Protein AF-A0A5N5LAK8-F1 (afdb_monomer_lite)

Secondary structure (DSSP, 8-state):
---SPTT-SS-EEEEEE--SS-SSGGGGGGGGTTTTTEEEEEEPPTTSTTSPPPPHHHHHTT---TTTHHHHHHHHHHHHHHHHHHHHHHHTT-

Radius of gyration: 16.67 Å; chains: 1; bounding box: 37×22×45 Å

Sequence (94 aa):
DSGAVPGITTYTTLVIIHGFGWHTGFRRLLPFATKYQVRVVFVNRPDFPGSAQYTPEERAQYSGTPEQAPALLDEFMRGRAYDLLDFLTAFIKE

Foldseek 3Di:
DLDAQPPDPDAAEAEDEDDDPDQPVCPVCSVCCNVRRYHYHRDDDAPDPPHHHDDPVNVVQLDDDPVCNVVSVVVVVVVSVVVVVVVVVVVVVD

pLDDT: mean 91.64, std 5.1, range [60.66, 97.5]

Structure (mmCIF, N/CA/C/O backbone):
data_AF-A0A5N5LAK8-F1
#
_entry.id   AF-A0A5N5LAK8-F1
#
loop_
_atom_site.group_PDB
_atom_site.id
_atom_site.type_symbol
_atom_site.label_atom_id
_atom_site.label_alt_id
_atom_site.label_comp_id
_atom_site.label_asym_id
_atom_site.label_entity_id
_atom_site.label_seq_id
_atom_site.pdbx_PDB_ins_code
_atom_site.Cartn_x
_atom_site.Cartn_y
_atom_site.Cartn_z
_atom_site.occupancy
_atom_site.B_iso_or_equiv
_atom_site.auth_seq_id
_atom_site.auth_comp_id
_atom_site.auth_asym_id
_atom_site.auth_atom_id
_atom_site.pdbx_PDB_model_num
ATOM 1 N N . ASP A 1 1 ? -6.516 -4.713 7.482 1.00 91.12 1 ASP A N 1
ATOM 2 C CA . ASP A 1 1 ? -7.016 -3.696 8.416 1.00 91.12 1 ASP A CA 1
ATOM 3 C C . ASP A 1 1 ? -7.472 -4.394 9.692 1.00 91.12 1 ASP A C 1
ATOM 5 O O . ASP A 1 1 ? -8.060 -5.464 9.580 1.00 91.12 1 ASP A O 1
ATOM 9 N N . SER A 1 2 ? -7.145 -3.862 10.870 1.00 93.75 2 SER A N 1
ATOM 10 C CA . SER A 1 2 ? -7.676 -4.338 12.156 1.00 93.75 2 SER A CA 1
ATOM 11 C C . SER A 1 2 ? -9.103 -3.855 12.430 1.00 93.75 2 SER A C 1
ATOM 13 O O . SER A 1 2 ? -9.737 -4.361 13.349 1.00 93.75 2 SER A O 1
ATOM 15 N N . GLY A 1 3 ? -9.583 -2.868 11.669 1.00 92.56 3 GLY A N 1
ATOM 16 C CA . GLY A 1 3 ? -10.833 -2.161 11.919 1.00 92.56 3 GLY A CA 1
ATOM 17 C C . GLY A 1 3 ? -10.696 -1.082 12.994 1.00 92.56 3 GLY A C 1
ATOM 18 O O . GLY A 1 3 ? -9.634 -0.908 13.604 1.00 92.56 3 GLY A O 1
ATOM 19 N N . ALA A 1 4 ? -11.791 -0.350 13.205 1.00 92.88 4 ALA A N 1
ATOM 20 C CA . ALA A 1 4 ? -11.910 0.643 14.267 1.00 92.88 4 ALA A CA 1
ATOM 21 C C . ALA A 1 4 ? -11.675 0.015 15.647 1.00 92.88 4 ALA A C 1
ATOM 23 O O . ALA A 1 4 ? -12.066 -1.128 15.894 1.00 92.88 4 ALA A O 1
ATOM 24 N N . VAL A 1 5 ? -11.059 0.766 16.562 1.00 94.44 5 VAL A N 1
ATOM 25 C CA . VAL A 1 5 ? -10.803 0.264 17.915 1.00 94.44 5 VAL A CA 1
ATOM 26 C C . VAL A 1 5 ? -12.113 0.274 18.721 1.00 94.44 5 VAL A C 1
ATOM 28 O O . VAL A 1 5 ? -12.698 1.344 18.899 1.00 94.44 5 VAL A O 1
ATOM 31 N N . PRO A 1 6 ? -12.602 -0.879 19.223 1.00 92.44 6 PRO A N 1
ATOM 32 C CA . PRO A 1 6 ? -13.900 -0.945 19.892 1.00 92.44 6 PRO A CA 1
ATOM 33 C C . PRO A 1 6 ? -13.980 -0.030 21.117 1.00 92.44 6 PRO A C 1
ATOM 35 O O . PRO A 1 6 ? -13.096 -0.049 21.971 1.00 92.44 6 PRO A O 1
ATOM 38 N N . GLY A 1 7 ? -15.056 0.753 21.211 1.00 93.50 7 GLY A N 1
ATOM 39 C CA . GLY A 1 7 ? -15.307 1.650 22.345 1.00 93.50 7 GLY A CA 1
ATOM 40 C C . GLY A 1 7 ? -14.425 2.902 22.396 1.00 93.50 7 GLY A C 1
ATOM 41 O O . GLY A 1 7 ? -14.540 3.668 23.348 1.00 93.50 7 GLY A O 1
ATOM 42 N N . ILE A 1 8 ? -13.569 3.134 21.393 1.00 93.38 8 ILE A N 1
ATOM 43 C CA . ILE A 1 8 ? -12.694 4.307 21.315 1.00 93.38 8 ILE A CA 1
ATOM 44 C C . ILE A 1 8 ? -13.067 5.125 20.081 1.00 93.38 8 ILE A C 1
ATOM 46 O O . ILE A 1 8 ? -13.038 4.627 18.960 1.00 93.38 8 ILE A O 1
ATOM 50 N N . THR A 1 9 ? -13.403 6.396 20.288 1.00 90.94 9 THR A N 1
ATOM 51 C CA . THR A 1 9 ? -13.806 7.319 19.214 1.00 90.94 9 THR A CA 1
ATOM 52 C C . THR A 1 9 ? -12.629 8.062 18.589 1.00 90.94 9 THR A C 1
ATOM 54 O O . THR A 1 9 ? -12.695 8.422 17.418 1.00 90.94 9 THR A O 1
ATOM 57 N N . THR A 1 10 ? -11.540 8.246 19.340 1.00 93.88 10 THR A N 1
ATOM 58 C CA . THR A 1 10 ? -10.317 8.909 18.874 1.00 93.88 10 THR A CA 1
ATOM 59 C C . THR A 1 10 ? -9.131 7.974 19.060 1.00 93.88 10 THR A C 1
ATOM 61 O O . THR A 1 10 ? -8.748 7.670 20.187 1.00 93.88 10 THR A O 1
ATOM 64 N N . TYR A 1 11 ? -8.546 7.514 17.958 1.00 93.69 11 TYR A N 1
ATOM 65 C CA . TYR A 1 11 ? -7.387 6.624 17.956 1.00 93.69 11 TYR A CA 1
ATOM 66 C C . TYR A 1 11 ? -6.472 6.923 16.768 1.00 93.69 11 TYR A C 1
ATOM 68 O O . TYR A 1 11 ? -6.896 7.469 15.749 1.00 93.69 11 TYR A O 1
ATOM 76 N N . THR A 1 12 ? -5.208 6.526 16.884 1.00 94.88 12 THR A N 1
ATOM 77 C CA . THR A 1 12 ? -4.247 6.650 15.785 1.00 94.88 12 THR A CA 1
ATOM 78 C C . THR A 1 12 ? -4.470 5.532 14.772 1.00 94.88 12 THR A C 1
ATOM 80 O O . THR A 1 12 ? -4.546 4.358 15.137 1.00 94.88 12 THR A O 1
ATOM 83 N N . THR A 1 13 ? -4.521 5.874 13.484 1.00 95.19 13 THR A N 1
ATOM 84 C CA . THR A 1 13 ? -4.451 4.880 12.405 1.00 95.19 13 THR A CA 1
ATOM 85 C C . THR A 1 13 ? -3.006 4.748 11.937 1.00 95.19 13 THR A C 1
ATOM 87 O O . THR A 1 13 ? -2.428 5.687 11.397 1.00 95.19 13 THR A O 1
ATOM 90 N N . LEU A 1 14 ? -2.415 3.576 12.156 1.00 94.88 14 LEU A N 1
ATOM 91 C CA . LEU A 1 14 ? -1.084 3.219 11.686 1.00 94.88 14 LEU A CA 1
ATOM 92 C C . LEU A 1 14 ? -1.198 2.509 10.334 1.00 94.88 14 LEU A C 1
ATOM 94 O O . LEU A 1 14 ? -1.577 1.337 10.266 1.00 94.88 14 LEU A O 1
ATOM 98 N N . VAL A 1 15 ? -0.847 3.220 9.264 1.00 94.12 15 VAL A N 1
ATOM 99 C CA . VAL A 1 15 ? -0.772 2.666 7.907 1.00 94.12 15 VAL A CA 1
ATOM 100 C C . VAL A 1 15 ? 0.645 2.163 7.646 1.00 94.12 15 VAL A C 1
ATOM 102 O O . VAL A 1 15 ? 1.610 2.913 7.773 1.00 94.12 15 VAL A O 1
ATOM 105 N N . ILE A 1 16 ? 0.779 0.886 7.294 1.00 93.38 16 ILE A N 1
ATOM 106 C CA . ILE A 1 16 ? 2.067 0.230 7.057 1.00 93.38 16 ILE A CA 1
ATOM 107 C C . ILE A 1 16 ? 2.160 -0.180 5.594 1.00 93.38 16 ILE A C 1
ATOM 109 O O . ILE A 1 16 ? 1.331 -0.945 5.092 1.00 93.38 16 ILE A O 1
ATOM 113 N N . ILE A 1 17 ? 3.224 0.290 4.9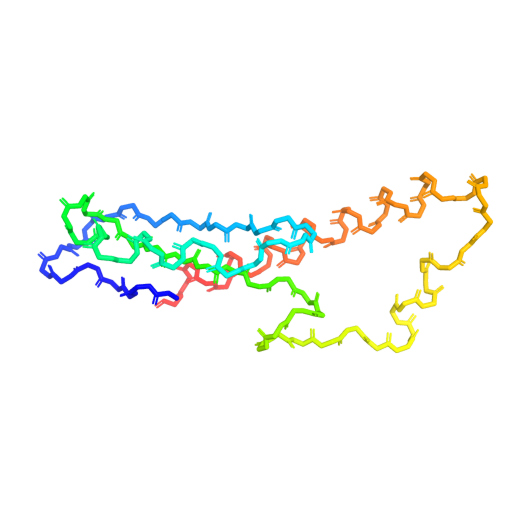48 1.00 91.50 17 ILE A N 1
ATOM 114 C CA . ILE A 1 17 ? 3.582 -0.043 3.572 1.00 91.50 17 ILE A CA 1
ATOM 115 C C . ILE A 1 17 ? 4.788 -0.965 3.614 1.00 91.50 17 ILE A C 1
ATOM 117 O O . ILE A 1 17 ? 5.788 -0.685 4.275 1.00 91.50 17 ILE A O 1
ATOM 121 N N . HIS A 1 18 ? 4.689 -2.085 2.913 1.00 91.12 18 HIS A N 1
ATOM 122 C CA . HIS A 1 18 ? 5.753 -3.070 2.881 1.00 91.12 18 HIS A CA 1
ATOM 123 C C . HIS A 1 18 ? 6.807 -2.789 1.797 1.00 91.12 18 HIS A C 1
ATOM 125 O O . HIS A 1 18 ? 6.542 -2.154 0.774 1.00 91.12 18 HIS A O 1
ATOM 131 N N . GLY A 1 19 ? 8.005 -3.350 1.993 1.00 86.69 19 GLY A N 1
ATOM 132 C CA . GLY A 1 19 ? 9.085 -3.347 1.001 1.00 86.69 19 GLY A CA 1
ATOM 133 C C . GLY A 1 19 ? 8.866 -4.342 -0.149 1.00 86.69 19 GLY A C 1
ATOM 134 O O . GLY A 1 19 ? 7.752 -4.792 -0.409 1.00 86.69 19 GLY A O 1
ATOM 135 N N . PHE A 1 20 ? 9.933 -4.699 -0.863 1.00 81.56 20 PHE A N 1
ATOM 136 C CA . PHE A 1 20 ? 9.864 -5.590 -2.033 1.00 81.56 20 PHE A CA 1
ATOM 137 C C . PHE A 1 20 ? 9.640 -7.073 -1.669 1.00 81.56 20 PHE A C 1
ATOM 139 O O . PHE A 1 20 ? 8.814 -7.731 -2.288 1.00 81.56 20 PHE A O 1
ATOM 146 N N . GLY A 1 21 ? 10.316 -7.593 -0.637 1.00 80.31 21 GLY A N 1
ATOM 147 C CA . GLY A 1 21 ? 10.287 -9.031 -0.312 1.00 80.31 21 GLY A CA 1
ATOM 148 C C . GLY A 1 21 ? 9.291 -9.473 0.770 1.00 80.31 21 GLY A C 1
ATOM 149 O O . GLY A 1 21 ? 8.929 -10.645 0.827 1.00 80.31 21 GLY A O 1
ATOM 150 N N . TRP A 1 22 ? 8.824 -8.568 1.637 1.00 80.44 22 TRP A N 1
ATOM 151 C CA . TRP A 1 22 ? 8.080 -8.938 2.853 1.00 80.44 22 TRP A CA 1
ATOM 152 C C . TRP A 1 22 ? 6.774 -8.165 3.006 1.00 80.44 22 TRP A C 1
ATOM 154 O O . TRP A 1 22 ? 6.766 -7.105 3.618 1.00 80.44 22 TRP A O 1
ATOM 164 N N . HIS A 1 23 ? 5.661 -8.718 2.520 1.00 81.25 23 HIS A N 1
ATOM 165 C CA . HIS A 1 23 ? 4.340 -8.069 2.566 1.00 81.25 23 HIS A CA 1
ATOM 166 C C . HIS A 1 23 ? 3.403 -8.608 3.664 1.00 81.25 23 HIS A C 1
ATOM 168 O O . HIS A 1 23 ? 2.435 -7.957 4.043 1.00 81.25 23 HIS A O 1
ATOM 174 N N . THR A 1 24 ? 3.681 -9.788 4.232 1.00 76.75 24 THR A N 1
ATOM 175 C CA . THR A 1 24 ? 2.791 -10.437 5.217 1.00 76.75 24 THR A CA 1
ATOM 176 C C . THR A 1 24 ? 3.265 -10.362 6.668 1.00 76.75 24 THR A C 1
ATOM 178 O O . THR A 1 24 ? 2.480 -10.667 7.570 1.00 76.75 24 THR A O 1
ATOM 181 N N . GLY A 1 25 ? 4.513 -9.944 6.909 1.00 81.62 25 GLY A N 1
ATOM 182 C CA . GLY A 1 25 ? 5.183 -10.062 8.212 1.00 81.62 25 GLY A CA 1
ATOM 183 C C . GLY A 1 25 ? 4.539 -9.259 9.346 1.00 81.62 25 GLY A C 1
ATOM 184 O O . GLY A 1 25 ? 4.625 -9.646 10.509 1.00 81.62 25 GLY A O 1
ATOM 185 N N . PHE A 1 26 ? 3.819 -8.187 9.017 1.00 88.06 26 PHE A N 1
ATOM 186 C CA . PHE A 1 26 ? 3.248 -7.277 10.010 1.00 88.06 26 PHE A CA 1
ATOM 187 C C . PHE A 1 26 ? 1.942 -7.768 10.643 1.00 88.06 26 PHE A C 1
ATOM 189 O O . PHE A 1 26 ? 1.493 -7.184 11.625 1.00 88.06 26 PHE A O 1
ATOM 196 N N . ARG A 1 27 ? 1.351 -8.877 10.168 1.00 89.19 27 ARG A N 1
ATOM 197 C CA . ARG A 1 27 ? 0.099 -9.429 10.730 1.00 89.19 27 ARG A CA 1
ATOM 198 C C . ARG A 1 27 ? 0.173 -9.711 12.234 1.00 89.19 27 ARG A C 1
ATOM 200 O O . ARG A 1 27 ? -0.843 -9.638 12.917 1.00 89.19 27 ARG A O 1
ATOM 207 N N . ARG A 1 28 ? 1.373 -9.971 12.764 1.00 90.88 28 ARG A N 1
ATOM 208 C CA . ARG A 1 28 ? 1.614 -10.160 14.205 1.00 90.88 28 ARG A CA 1
ATOM 209 C C . ARG A 1 28 ? 1.349 -8.906 15.047 1.00 90.88 28 ARG A C 1
ATOM 211 O O . ARG A 1 28 ? 1.284 -9.027 16.262 1.00 90.88 28 ARG A O 1
ATOM 218 N N . LEU A 1 29 ? 1.169 -7.736 14.431 1.00 91.69 29 LEU A N 1
ATOM 219 C CA . LEU A 1 29 ? 0.782 -6.503 15.118 1.00 91.69 29 LEU A CA 1
ATOM 220 C C . LEU A 1 29 ? -0.714 -6.447 15.462 1.00 91.69 29 LEU A C 1
ATOM 222 O O . LEU A 1 29 ? -1.088 -5.733 16.388 1.00 91.69 29 LEU A O 1
ATOM 226 N N . LEU A 1 30 ? -1.568 -7.211 14.766 1.00 92.56 30 LEU A N 1
ATOM 227 C CA . LEU A 1 30 ? -3.026 -7.153 14.944 1.00 92.56 30 LEU A CA 1
ATOM 228 C C . LEU A 1 30 ? -3.489 -7.376 16.395 1.00 92.56 30 LEU A C 1
ATOM 230 O O . LEU A 1 30 ? -4.300 -6.581 16.863 1.00 92.56 30 LEU A O 1
ATOM 234 N N . PRO A 1 31 ? -2.966 -8.363 17.154 1.00 93.19 31 PRO A N 1
ATOM 235 C CA . PRO A 1 31 ? -3.396 -8.577 18.538 1.00 93.19 31 PRO A CA 1
ATOM 236 C C . PRO A 1 31 ? -3.063 -7.414 19.485 1.00 93.19 31 PRO A C 1
ATOM 238 O O . PRO A 1 31 ? -3.626 -7.320 20.571 1.00 93.19 31 PRO A O 1
ATOM 241 N N . PHE A 1 32 ? -2.143 -6.528 19.095 1.00 93.38 32 PHE A N 1
ATOM 242 C CA . PHE A 1 32 ? -1.727 -5.382 19.900 1.00 93.38 32 PHE A CA 1
ATOM 243 C C . PHE A 1 32 ? -2.541 -4.114 19.603 1.00 93.38 32 PHE A C 1
ATOM 245 O O . PHE A 1 32 ? -2.492 -3.176 20.396 1.00 93.38 32 PHE A O 1
ATOM 252 N N . ALA A 1 33 ? -3.307 -4.091 18.507 1.00 94.06 33 ALA A N 1
ATOM 253 C CA . ALA A 1 33 ? -4.045 -2.923 18.029 1.00 94.06 33 ALA A CA 1
ATOM 254 C C . ALA A 1 33 ? -4.937 -2.307 19.123 1.00 94.06 33 ALA A C 1
ATOM 256 O O . ALA A 1 33 ? -4.763 -1.150 19.503 1.00 94.06 33 ALA A O 1
ATOM 257 N N . THR A 1 34 ? -5.812 -3.116 19.728 1.00 92.44 34 THR A N 1
ATOM 258 C CA . THR A 1 34 ? -6.706 -2.665 20.806 1.00 92.44 34 THR A CA 1
ATOM 259 C C . THR A 1 34 ? -5.943 -2.249 22.060 1.00 92.44 34 THR A C 1
ATOM 261 O O . THR A 1 34 ? -6.257 -1.218 22.648 1.00 92.44 34 THR A O 1
ATOM 264 N N . LYS A 1 35 ? -4.909 -3.011 22.451 1.00 94.06 35 LYS A N 1
ATOM 265 C CA . LYS A 1 35 ? -4.101 -2.730 23.651 1.00 94.06 35 LYS A CA 1
ATOM 266 C C . LYS A 1 35 ? -3.463 -1.341 23.597 1.00 94.06 35 LYS A C 1
ATOM 268 O O . LYS A 1 35 ? -3.400 -0.668 24.619 1.00 94.06 35 LYS A O 1
ATOM 273 N N . TYR A 1 36 ? -2.979 -0.938 22.424 1.00 95.25 36 TYR A N 1
ATOM 274 C CA . TYR A 1 36 ? -2.316 0.351 22.225 1.00 95.25 36 TYR A CA 1
ATOM 275 C C . TYR A 1 36 ? -3.226 1.414 21.611 1.00 95.25 36 TYR A C 1
ATOM 277 O O . TYR A 1 36 ? -2.737 2.481 21.261 1.00 95.25 36 TYR A O 1
ATOM 285 N N . GLN A 1 37 ? -4.531 1.146 21.504 1.00 95.69 37 GLN A N 1
ATOM 286 C CA . GLN A 1 37 ? -5.512 2.093 20.971 1.00 95.69 37 GLN A CA 1
ATOM 287 C C . GLN A 1 37 ? -5.140 2.583 19.560 1.00 95.69 37 GLN A C 1
ATOM 289 O O . GLN A 1 37 ? -5.195 3.775 19.262 1.00 95.69 37 GLN A O 1
ATOM 294 N N . VAL A 1 38 ? -4.740 1.653 18.688 1.00 96.00 38 VAL A N 1
ATOM 295 C CA . VAL A 1 38 ? -4.391 1.935 17.290 1.00 96.00 38 VAL A CA 1
ATOM 296 C C . VAL A 1 38 ? -5.200 1.069 16.328 1.00 96.00 38 VAL A C 1
ATOM 298 O O . VAL A 1 38 ? -5.394 -0.119 16.574 1.00 96.00 38 VAL A O 1
ATOM 301 N N . ARG A 1 39 ? -5.624 1.638 15.194 1.00 95.00 39 ARG A N 1
ATOM 302 C CA . ARG A 1 39 ? -6.078 0.874 14.019 1.00 95.00 39 ARG A CA 1
ATOM 303 C C . ARG A 1 39 ? -4.865 0.577 13.151 1.00 95.00 39 ARG A C 1
ATOM 305 O O . ARG A 1 39 ? -4.137 1.495 12.791 1.00 95.00 39 ARG A O 1
ATOM 312 N N . VAL A 1 40 ? -4.630 -0.684 12.809 1.00 95.44 40 VAL A N 1
ATOM 313 C CA . VAL A 1 40 ? -3.492 -1.093 11.976 1.00 95.44 40 VAL A CA 1
ATOM 314 C C . VAL A 1 40 ? -3.980 -1.447 10.577 1.00 95.44 40 VAL A C 1
ATOM 316 O O . VAL A 1 40 ? -4.760 -2.383 10.387 1.00 95.44 40 VAL A O 1
ATOM 319 N N . VAL A 1 41 ? -3.476 -0.730 9.578 1.00 93.81 41 VAL A N 1
ATOM 320 C CA . VAL A 1 41 ? -3.827 -0.921 8.169 1.00 93.81 41 VAL A CA 1
ATOM 321 C C . VAL A 1 41 ? -2.587 -1.388 7.419 1.00 93.81 41 VAL A C 1
ATOM 323 O O . VAL A 1 41 ? -1.592 -0.674 7.338 1.00 93.81 41 VAL A O 1
ATOM 326 N N . PHE A 1 42 ? -2.637 -2.602 6.874 1.00 92.69 42 PHE A N 1
ATOM 327 C CA . PHE A 1 42 ? -1.596 -3.116 5.983 1.00 92.69 42 PHE A CA 1
ATOM 328 C C . PHE A 1 42 ? -2.026 -2.858 4.545 1.00 92.69 42 PHE A C 1
ATOM 330 O O . PHE A 1 42 ? -3.082 -3.349 4.140 1.00 92.69 42 PHE A O 1
ATOM 337 N N . VAL A 1 43 ? -1.221 -2.107 3.799 1.00 91.81 43 VAL A N 1
ATOM 338 C CA . VAL A 1 43 ? -1.500 -1.773 2.399 1.00 91.81 43 VAL A CA 1
ATOM 339 C C . VAL A 1 43 ? -0.613 -2.629 1.509 1.00 91.81 43 VAL A C 1
ATOM 341 O O . VAL A 1 43 ? 0.613 -2.576 1.624 1.00 91.81 43 VAL A O 1
ATOM 344 N N . ASN A 1 44 ? -1.235 -3.413 0.628 1.00 91.44 44 ASN A N 1
ATOM 345 C CA . ASN A 1 44 ? -0.518 -4.103 -0.436 1.00 91.44 44 ASN A CA 1
ATOM 346 C C . ASN A 1 44 ? -0.381 -3.172 -1.637 1.00 91.44 44 ASN A C 1
ATOM 348 O O . ASN A 1 44 ? -1.372 -2.622 -2.116 1.00 91.44 44 ASN A O 1
ATOM 352 N N . ARG A 1 45 ? 0.851 -3.013 -2.121 1.00 90.81 45 ARG A N 1
ATOM 353 C CA . ARG A 1 45 ? 1.116 -2.338 -3.399 1.00 90.81 45 ARG A CA 1
ATOM 354 C C . ARG A 1 45 ? 0.672 -3.236 -4.560 1.00 90.81 45 ARG A C 1
ATOM 356 O O . ARG A 1 45 ? 0.594 -4.446 -4.343 1.00 90.81 45 ARG A O 1
ATOM 363 N N . PRO A 1 46 ? 0.431 -2.691 -5.766 1.00 90.69 46 PRO A N 1
ATOM 364 C CA . PRO A 1 46 ? 0.092 -3.520 -6.918 1.00 90.69 46 PRO A CA 1
ATOM 365 C C . PRO A 1 46 ? 1.133 -4.624 -7.165 1.00 90.69 46 PRO A C 1
ATOM 367 O O . PRO A 1 46 ? 2.301 -4.467 -6.796 1.00 90.69 46 PRO A O 1
ATOM 370 N N . ASP A 1 47 ? 0.694 -5.725 -7.776 1.00 90.31 47 ASP A N 1
ATOM 371 C CA . ASP A 1 47 ? 1.407 -7.006 -7.952 1.00 90.31 47 ASP A CA 1
ATOM 372 C C . ASP A 1 47 ? 1.625 -7.857 -6.690 1.00 90.31 47 ASP A C 1
ATOM 374 O O . ASP A 1 47 ? 2.219 -8.936 -6.767 1.00 90.31 47 ASP A O 1
ATOM 378 N N . PHE A 1 48 ? 1.101 -7.452 -5.533 1.00 90.12 48 PHE A N 1
ATOM 379 C CA . PHE A 1 48 ? 1.102 -8.296 -4.334 1.00 90.12 48 PHE A CA 1
ATOM 380 C C . PHE A 1 48 ? -0.235 -9.040 -4.159 1.00 90.12 48 PHE A C 1
ATOM 382 O O . PHE A 1 48 ? -1.274 -8.570 -4.631 1.00 90.12 48 PHE A O 1
ATOM 389 N N . PRO A 1 49 ? -0.265 -10.199 -3.470 1.00 87.88 49 PRO A N 1
ATOM 390 C CA . PRO A 1 49 ? -1.488 -10.985 -3.295 1.00 87.88 49 PRO A CA 1
ATOM 391 C C . PRO A 1 49 ? -2.673 -10.164 -2.763 1.00 87.88 49 PRO A C 1
ATOM 393 O O . PRO A 1 49 ? -2.568 -9.507 -1.728 1.00 87.88 49 PRO A O 1
ATOM 396 N N . GLY A 1 50 ? -3.811 -10.219 -3.458 1.00 87.25 50 GLY A N 1
ATOM 397 C CA . GLY A 1 50 ? -5.021 -9.467 -3.098 1.00 87.25 50 GLY A CA 1
ATOM 398 C C . GLY A 1 50 ? -5.029 -7.995 -3.530 1.00 87.25 50 GLY A C 1
ATOM 399 O O . GLY A 1 50 ? -5.946 -7.277 -3.149 1.00 87.25 50 GLY A O 1
ATOM 400 N N . SER A 1 51 ? -4.038 -7.546 -4.306 1.00 90.75 51 SER A N 1
ATOM 401 C CA . SER A 1 51 ? -4.033 -6.237 -4.973 1.00 90.75 51 SER A CA 1
ATOM 402 C C . SER A 1 51 ? -4.199 -6.389 -6.489 1.00 90.75 51 SER A C 1
ATOM 404 O O . SER A 1 51 ? -4.045 -7.488 -7.028 1.00 90.75 51 SER A O 1
ATOM 406 N N . ALA A 1 52 ? -4.514 -5.287 -7.172 1.00 91.38 52 ALA A N 1
ATOM 407 C CA . ALA A 1 52 ? -4.498 -5.240 -8.629 1.00 91.38 52 ALA A CA 1
ATOM 408 C C . ALA A 1 52 ? -3.088 -5.523 -9.171 1.00 91.38 52 ALA A C 1
ATOM 410 O O . ALA A 1 52 ? -2.083 -5.184 -8.543 1.00 91.38 52 ALA A O 1
ATOM 411 N N . GLN A 1 53 ? -3.017 -6.151 -10.339 1.00 91.62 53 GLN A N 1
ATOM 412 C CA . GLN A 1 53 ? -1.760 -6.354 -11.054 1.00 91.62 53 GLN A CA 1
ATOM 413 C C . GLN A 1 53 ? -1.550 -5.230 -12.060 1.00 91.62 53 GLN A C 1
ATOM 415 O O . GLN A 1 53 ? -2.525 -4.744 -12.631 1.00 91.62 53 GLN A O 1
ATOM 420 N N . TYR A 1 54 ? -0.293 -4.866 -12.322 1.00 90.81 54 TYR A N 1
ATOM 421 C CA . TYR A 1 54 ? -0.011 -3.971 -13.444 1.00 90.81 54 TYR A CA 1
ATOM 422 C C . TYR A 1 54 ? -0.314 -4.668 -14.763 1.00 90.81 54 TYR A C 1
ATOM 424 O O . TYR A 1 54 ? 0.109 -5.813 -14.993 1.00 90.81 54 TYR A O 1
ATOM 432 N N . THR A 1 55 ? -0.981 -3.928 -15.636 1.00 93.81 55 THR A N 1
ATOM 433 C CA . THR A 1 55 ? -1.186 -4.273 -17.037 1.00 93.81 55 THR A CA 1
ATOM 434 C C . THR A 1 55 ? 0.156 -4.332 -17.783 1.00 93.81 55 THR A C 1
ATOM 436 O O . THR A 1 55 ? 1.146 -3.724 -17.353 1.00 93.81 55 THR A O 1
ATOM 439 N N . PRO A 1 56 ? 0.242 -5.078 -18.896 1.00 94.31 56 PRO A N 1
ATOM 440 C CA . PRO A 1 56 ? 1.436 -5.085 -19.739 1.00 94.31 56 PRO A CA 1
ATOM 441 C C . PRO A 1 56 ? 1.862 -3.682 -20.192 1.00 94.31 56 PRO A C 1
ATOM 443 O O . PRO A 1 56 ? 3.055 -3.384 -20.222 1.00 94.31 56 PRO A O 1
ATOM 446 N N . GLU A 1 57 ? 0.898 -2.812 -20.489 1.00 93.88 57 GLU A N 1
ATOM 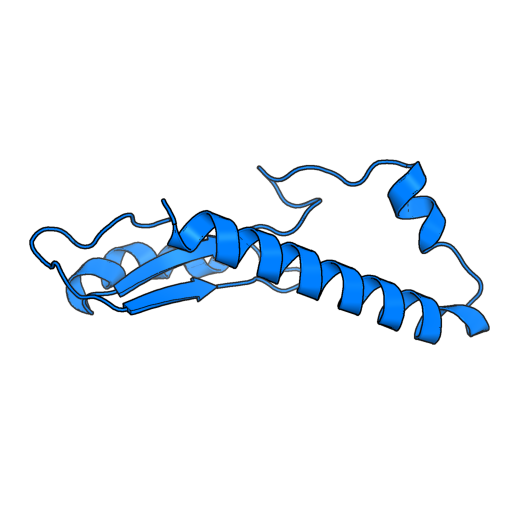447 C CA . GLU A 1 57 ? 1.119 -1.441 -20.944 1.00 93.88 57 GLU A CA 1
ATOM 448 C C . GLU A 1 57 ? 1.765 -0.583 -19.848 1.00 93.88 57 GLU A C 1
ATOM 450 O O . GLU A 1 57 ? 2.753 0.101 -20.108 1.00 93.88 57 GLU A O 1
ATOM 455 N N . GLU A 1 58 ? 1.276 -0.675 -18.608 1.00 91.94 58 GLU A N 1
ATOM 456 C CA . GLU A 1 58 ? 1.869 0.013 -17.450 1.00 91.94 58 GLU A CA 1
ATOM 457 C C . GLU A 1 58 ? 3.295 -0.472 -17.162 1.00 91.94 58 GLU A C 1
ATOM 459 O O . GLU A 1 58 ? 4.156 0.312 -16.775 1.00 91.94 58 GLU A O 1
ATOM 464 N N . ARG A 1 59 ? 3.589 -1.761 -17.374 1.00 90.94 59 ARG A N 1
ATOM 465 C CA . ARG A 1 59 ? 4.954 -2.292 -17.204 1.00 90.94 59 ARG A CA 1
ATOM 466 C C . ARG A 1 59 ? 5.901 -1.811 -18.296 1.00 90.94 59 ARG A C 1
ATOM 468 O O . ARG A 1 59 ? 7.071 -1.540 -18.018 1.00 90.94 59 ARG A O 1
ATOM 475 N N . ALA A 1 60 ? 5.411 -1.724 -19.531 1.00 92.00 60 ALA A N 1
ATOM 476 C CA . ALA A 1 60 ? 6.214 -1.322 -20.679 1.00 92.00 60 ALA A CA 1
ATOM 477 C C . ALA A 1 60 ? 6.775 0.100 -20.518 1.00 92.00 60 ALA A C 1
ATOM 479 O O . ALA A 1 60 ? 7.893 0.358 -20.956 1.00 92.00 60 ALA A O 1
ATOM 480 N N . GLN A 1 61 ? 6.057 0.985 -19.816 1.00 90.19 61 GLN A N 1
ATOM 481 C CA . GLN A 1 61 ? 6.489 2.360 -19.526 1.00 90.19 61 GLN A CA 1
ATOM 482 C C . GLN A 1 61 ? 7.814 2.438 -18.756 1.00 90.19 61 GLN A C 1
ATOM 484 O O . GLN A 1 61 ? 8.543 3.413 -18.894 1.00 90.19 61 GLN A O 1
ATOM 489 N N . TYR A 1 62 ? 8.159 1.399 -17.992 1.00 87.69 62 TYR A N 1
ATOM 490 C CA . TYR A 1 62 ? 9.379 1.355 -17.179 1.00 87.69 62 TYR A CA 1
ATOM 491 C C . TYR A 1 62 ? 10.446 0.412 -17.747 1.00 87.69 62 TYR A C 1
ATOM 493 O O . TYR A 1 62 ? 11.420 0.083 -17.070 1.00 87.69 62 TYR A O 1
ATOM 501 N N . SER A 1 63 ? 10.271 -0.038 -18.991 1.00 90.00 63 SER A N 1
ATOM 502 C CA . SER A 1 63 ? 11.241 -0.872 -19.699 1.00 90.00 63 SER A CA 1
ATOM 503 C C . SER A 1 63 ? 12.201 0.016 -20.494 1.00 90.00 63 SER A C 1
ATOM 505 O O . SER A 1 63 ? 11.800 0.647 -21.467 1.00 90.00 63 SER A O 1
ATOM 507 N N . GLY A 1 64 ? 13.473 0.064 -20.094 1.00 91.31 64 GLY A N 1
ATOM 508 C CA . GLY A 1 64 ? 14.489 0.898 -20.743 1.00 91.31 64 GLY A CA 1
ATOM 509 C C . GLY A 1 64 ? 15.905 0.346 -20.607 1.00 91.31 64 GLY A C 1
ATOM 510 O O . GLY A 1 64 ? 16.122 -0.724 -20.034 1.00 91.31 64 GLY A O 1
ATOM 511 N N . THR A 1 65 ? 16.879 1.073 -21.154 1.00 95.94 65 THR A N 1
ATOM 512 C CA . THR A 1 65 ? 18.302 0.722 -21.040 1.00 95.94 65 THR A CA 1
ATOM 513 C C . THR A 1 65 ? 18.846 1.034 -19.635 1.00 95.94 65 THR A C 1
ATOM 515 O O . THR A 1 65 ? 18.233 1.812 -18.894 1.00 95.94 65 THR A O 1
ATOM 518 N N . PRO A 1 66 ? 20.006 0.476 -19.232 1.00 95.75 66 PRO A N 1
ATOM 519 C CA . PRO A 1 66 ? 20.629 0.794 -17.944 1.00 95.75 66 PRO A CA 1
ATOM 520 C C . PRO A 1 66 ? 20.854 2.295 -17.711 1.00 95.75 66 PRO A C 1
ATOM 522 O O . PRO A 1 66 ? 20.736 2.765 -16.583 1.00 95.75 66 PRO A O 1
ATOM 525 N N . GLU A 1 67 ? 21.122 3.061 -18.770 1.00 97.50 67 GLU A N 1
ATOM 526 C CA . GLU A 1 67 ? 21.315 4.515 -18.711 1.00 97.50 67 GLU A CA 1
ATOM 527 C C . GLU A 1 67 ? 20.009 5.261 -18.401 1.00 97.50 67 GLU A C 1
ATOM 529 O O . GLU A 1 67 ? 20.031 6.312 -17.763 1.00 97.50 67 GLU A O 1
ATOM 534 N N . GLN A 1 68 ? 18.866 4.714 -18.825 1.00 96.31 68 GLN A N 1
ATOM 535 C CA . GLN A 1 68 ? 17.534 5.276 -18.578 1.00 96.31 68 GLN A CA 1
ATOM 536 C C . GLN A 1 68 ? 16.970 4.870 -17.209 1.00 96.31 68 GLN A C 1
ATOM 538 O O . GLN A 1 68 ? 16.090 5.551 -16.679 1.00 96.31 68 GLN A O 1
ATOM 543 N N . ALA A 1 69 ? 17.480 3.785 -16.617 1.00 94.81 69 ALA A N 1
ATOM 544 C CA . ALA A 1 69 ? 16.952 3.199 -15.389 1.00 94.81 69 ALA A CA 1
ATOM 545 C C . ALA A 1 69 ? 16.816 4.187 -14.210 1.00 94.81 69 ALA A C 1
ATOM 547 O O . ALA A 1 69 ? 15.782 4.135 -13.544 1.00 94.81 69 ALA A O 1
ATOM 548 N N . PRO A 1 70 ? 17.763 5.114 -13.940 1.00 96.31 70 PRO A N 1
ATOM 549 C CA . PRO A 1 70 ? 17.600 6.074 -12.847 1.00 96.31 70 PRO A CA 1
ATOM 550 C C . PRO A 1 70 ? 16.389 6.998 -13.027 1.00 96.31 70 PRO A C 1
ATOM 552 O O . PRO A 1 70 ? 15.658 7.236 -12.069 1.00 96.31 70 PRO A O 1
ATOM 555 N N . ALA A 1 71 ? 16.156 7.489 -14.248 1.00 96.62 71 ALA A N 1
ATOM 556 C CA . ALA A 1 71 ? 15.035 8.378 -14.547 1.00 96.62 71 ALA A CA 1
ATOM 557 C C . ALA A 1 71 ? 13.696 7.628 -14.508 1.00 96.62 71 ALA A C 1
ATOM 559 O O . ALA A 1 71 ? 12.748 8.097 -13.884 1.00 96.62 71 ALA A O 1
ATOM 560 N N . LEU A 1 72 ? 13.647 6.428 -15.097 1.00 96.31 72 LEU A N 1
ATOM 561 C CA . LEU A 1 72 ? 12.457 5.572 -15.070 1.00 96.31 72 LEU A CA 1
ATOM 562 C C . LEU A 1 72 ? 12.089 5.146 -13.643 1.00 96.31 72 LEU A C 1
ATOM 564 O O . LEU A 1 72 ? 10.911 5.093 -13.294 1.00 96.31 72 LEU A O 1
ATOM 568 N N . LEU A 1 73 ? 13.088 4.870 -12.798 1.00 93.88 73 LEU A N 1
ATOM 569 C CA . LEU A 1 73 ? 12.865 4.562 -11.388 1.00 93.88 73 LEU A CA 1
ATOM 570 C C . LEU A 1 73 ? 12.312 5.773 -10.630 1.00 93.88 73 LEU A C 1
ATOM 572 O O . LEU A 1 73 ? 11.393 5.610 -9.832 1.00 93.88 73 LEU A O 1
ATOM 576 N N . ASP A 1 74 ? 12.849 6.972 -10.861 1.00 95.50 74 ASP A N 1
ATOM 577 C CA . ASP A 1 74 ? 12.346 8.199 -10.234 1.00 95.50 74 ASP A CA 1
ATOM 578 C C . ASP A 1 74 ? 10.881 8.469 -10.615 1.00 95.50 74 ASP A C 1
ATOM 580 O O . ASP A 1 74 ? 10.044 8.695 -9.738 1.00 95.50 74 ASP A O 1
ATOM 584 N N . GLU A 1 75 ? 10.547 8.349 -11.901 1.00 95.06 75 GLU A N 1
ATOM 585 C CA . GLU A 1 75 ? 9.178 8.482 -12.402 1.00 95.06 75 GLU A CA 1
ATOM 586 C C . GLU A 1 75 ? 8.239 7.437 -11.784 1.00 95.06 75 GLU A C 1
ATOM 588 O O . GLU A 1 75 ? 7.186 7.789 -11.243 1.00 95.06 75 GLU A O 1
ATOM 593 N N . PHE A 1 76 ? 8.648 6.162 -11.778 1.00 93.12 76 PHE A N 1
ATOM 594 C CA . PHE A 1 76 ? 7.891 5.086 -11.139 1.00 93.12 76 PHE A CA 1
ATOM 595 C C . PHE A 1 76 ? 7.629 5.392 -9.662 1.00 93.12 76 PHE A C 1
ATOM 597 O O . PHE A 1 76 ? 6.491 5.323 -9.198 1.00 93.12 76 PHE A O 1
ATOM 604 N N . MET A 1 77 ? 8.664 5.771 -8.907 1.00 92.88 77 MET A N 1
ATOM 605 C CA . MET A 1 77 ? 8.545 6.033 -7.472 1.00 92.88 77 MET A CA 1
ATOM 606 C C . MET A 1 77 ? 7.651 7.241 -7.170 1.00 92.88 77 MET A C 1
ATOM 608 O O . MET A 1 77 ? 6.891 7.187 -6.200 1.00 92.88 77 MET A O 1
ATOM 612 N N . ARG A 1 78 ? 7.672 8.294 -8.002 1.00 95.44 78 ARG A N 1
ATOM 613 C CA . ARG A 1 78 ? 6.721 9.416 -7.892 1.00 95.44 78 ARG A CA 1
ATOM 614 C C . ARG A 1 78 ? 5.289 8.960 -8.137 1.00 95.44 78 ARG A C 1
ATOM 616 O O . ARG A 1 78 ? 4.425 9.271 -7.322 1.00 95.44 78 ARG A O 1
ATOM 623 N N . GLY A 1 79 ? 5.046 8.182 -9.192 1.00 93.50 79 GLY A N 1
ATOM 624 C CA . GLY A 1 79 ? 3.726 7.610 -9.474 1.00 93.50 79 GLY A CA 1
ATOM 625 C C . GLY A 1 79 ? 3.182 6.806 -8.290 1.00 93.50 79 GLY A C 1
ATOM 626 O O . GLY A 1 79 ? 2.070 7.041 -7.829 1.00 93.50 79 GLY A O 1
ATOM 627 N N . ARG A 1 80 ? 4.012 5.940 -7.692 1.00 91.88 80 ARG A N 1
ATOM 628 C CA . ARG A 1 80 ? 3.630 5.153 -6.504 1.00 91.88 80 ARG A CA 1
ATOM 629 C C . ARG A 1 80 ? 3.345 6.003 -5.266 1.00 91.88 80 ARG A C 1
ATOM 631 O O . ARG A 1 80 ? 2.544 5.593 -4.427 1.00 91.88 80 ARG A O 1
ATOM 638 N N . ALA A 1 81 ? 3.989 7.161 -5.127 1.00 93.44 81 ALA A N 1
ATOM 639 C CA . ALA A 1 81 ? 3.679 8.101 -4.054 1.00 93.44 81 ALA A CA 1
ATOM 640 C C . ALA A 1 81 ? 2.303 8.759 -4.257 1.00 93.44 81 ALA A C 1
ATOM 642 O O . ALA A 1 81 ? 1.567 8.912 -3.283 1.00 93.44 81 ALA A O 1
ATOM 643 N N . TYR A 1 82 ? 1.938 9.089 -5.501 1.00 95.50 82 TYR A N 1
ATOM 644 C CA . TYR A 1 82 ? 0.604 9.601 -5.827 1.00 95.50 82 TYR A CA 1
ATOM 645 C C . TYR A 1 82 ? -0.486 8.555 -5.594 1.00 95.50 82 TYR A C 1
ATOM 647 O O . TYR A 1 82 ? -1.453 8.864 -4.910 1.00 95.50 82 TYR A O 1
ATOM 655 N N . ASP A 1 83 ? -0.290 7.303 -6.017 1.00 92.69 83 ASP A N 1
ATOM 656 C CA . ASP A 1 83 ? -1.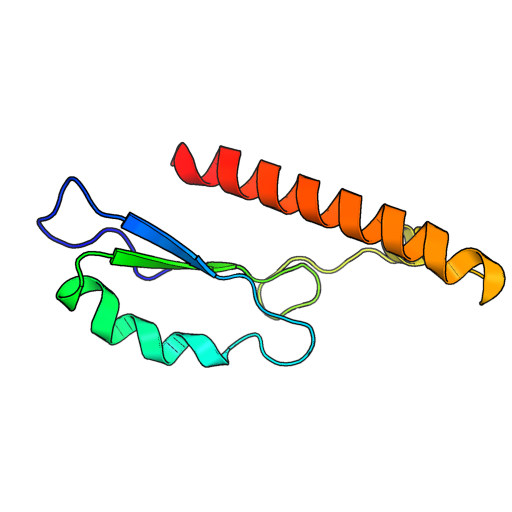273 6.238 -5.757 1.00 92.69 83 ASP A CA 1
ATOM 657 C C . ASP A 1 83 ? -1.538 6.048 -4.257 1.00 92.69 83 ASP A C 1
ATOM 659 O O . ASP A 1 83 ? -2.672 5.845 -3.822 1.00 92.69 83 ASP A O 1
ATOM 663 N N . LEU A 1 84 ? -0.479 6.115 -3.442 1.00 93.31 84 LEU A N 1
ATOM 664 C CA . LEU A 1 84 ? -0.609 6.049 -1.992 1.00 93.31 84 LEU A CA 1
ATOM 665 C C . LEU A 1 84 ? -1.380 7.255 -1.448 1.00 93.31 84 LEU A C 1
ATOM 667 O O . LEU A 1 84 ? -2.215 7.089 -0.562 1.00 93.31 84 LEU A O 1
ATOM 671 N 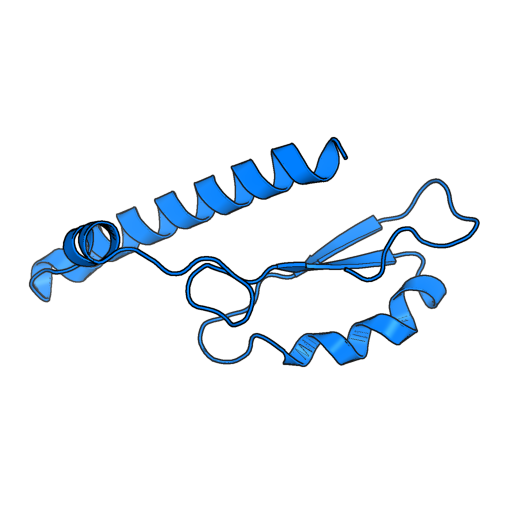N . LEU A 1 85 ? -1.083 8.459 -1.938 1.00 95.00 85 LEU A N 1
ATOM 672 C CA . LEU A 1 85 ? -1.785 9.673 -1.533 1.00 95.00 85 LEU A CA 1
ATOM 673 C C . LEU A 1 85 ? -3.274 9.595 -1.885 1.00 95.00 85 LEU A C 1
ATOM 675 O O . LEU A 1 85 ? -4.110 9.925 -1.041 1.00 95.00 85 LEU A O 1
ATOM 679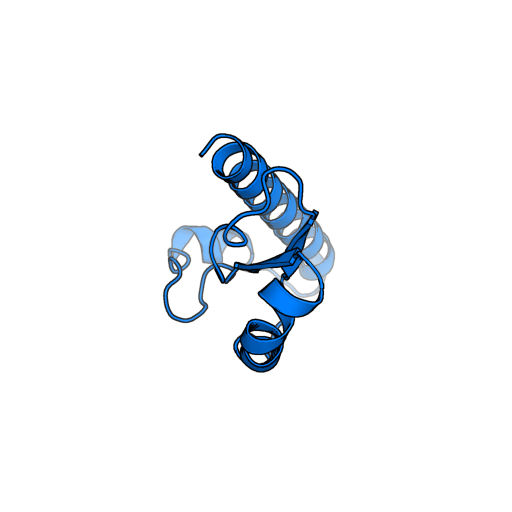 N N . ASP A 1 86 ? -3.605 9.120 -3.082 1.00 94.94 86 ASP A N 1
ATOM 680 C CA . ASP A 1 86 ? -4.981 8.935 -3.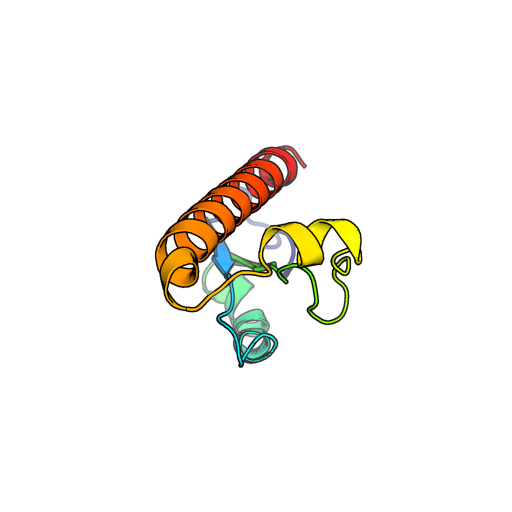541 1.00 94.94 86 ASP A CA 1
ATOM 681 C C . ASP A 1 86 ? -5.704 7.896 -2.684 1.00 94.94 86 ASP A C 1
ATOM 683 O O . ASP A 1 86 ? -6.801 8.164 -2.182 1.00 94.94 86 ASP A O 1
ATOM 687 N N . PHE A 1 87 ? -5.053 6.758 -2.411 1.00 93.06 87 PHE A N 1
ATOM 688 C CA . PHE A 1 87 ? -5.559 5.756 -1.476 1.00 93.06 87 PHE A CA 1
ATOM 689 C C . PHE A 1 87 ? -5.837 6.365 -0.098 1.00 93.06 87 PHE A C 1
ATOM 691 O O . PHE A 1 87 ? -6.944 6.226 0.408 1.00 93.06 87 PHE A O 1
ATOM 698 N N . LEU A 1 88 ? -4.869 7.058 0.512 1.00 94.19 88 LEU A N 1
ATOM 699 C CA . LEU A 1 88 ? -5.028 7.653 1.844 1.00 94.19 88 LEU A CA 1
ATOM 700 C C . LEU A 1 88 ? -6.147 8.701 1.864 1.00 94.19 88 LEU A C 1
ATOM 702 O O . LEU A 1 88 ? -6.931 8.752 2.810 1.00 94.19 88 LEU A O 1
ATOM 706 N N . THR A 1 89 ? -6.248 9.511 0.811 1.00 95.31 89 THR A N 1
ATOM 707 C CA . THR A 1 89 ? -7.275 10.550 0.674 1.00 95.31 89 THR A CA 1
ATOM 708 C C . THR A 1 89 ? -8.677 9.958 0.569 1.00 95.31 89 THR A C 1
ATOM 710 O O . THR A 1 89 ? -9.617 10.525 1.130 1.00 95.31 89 THR A O 1
ATOM 713 N N . ALA A 1 90 ? -8.833 8.841 -0.143 1.00 93.31 90 ALA A N 1
ATOM 714 C CA . ALA A 1 90 ? -10.092 8.109 -0.210 1.00 93.31 90 ALA A CA 1
ATOM 715 C C . ALA A 1 90 ? -10.391 7.398 1.120 1.00 93.31 90 ALA A C 1
ATOM 717 O O . ALA A 1 90 ? -11.468 7.565 1.682 1.00 93.31 90 ALA A O 1
ATOM 718 N N . PHE A 1 91 ? -9.404 6.687 1.662 1.00 91.56 91 PHE A N 1
ATOM 719 C CA . PHE A 1 91 ? -9.533 5.834 2.842 1.00 91.56 91 PHE A CA 1
ATOM 720 C C . PHE A 1 91 ? -9.865 6.596 4.131 1.00 91.56 91 PHE A C 1
ATOM 722 O O . PHE A 1 91 ? -10.545 6.062 4.994 1.00 91.56 91 PHE A O 1
ATOM 729 N N . ILE A 1 92 ? -9.393 7.838 4.288 1.00 87.94 92 ILE A N 1
ATOM 730 C CA . ILE A 1 92 ? -9.687 8.659 5.480 1.00 87.94 92 ILE A CA 1
ATOM 731 C C . ILE A 1 92 ? -11.125 9.216 5.460 1.00 87.94 92 ILE A C 1
ATOM 733 O O . ILE A 1 92 ? -11.623 9.661 6.493 1.00 87.94 92 ILE A O 1
ATOM 737 N N . LYS A 1 93 ? -11.792 9.226 4.298 1.00 81.94 93 LYS A N 1
ATOM 738 C CA . LYS A 1 93 ? -13.175 9.712 4.158 1.00 81.94 93 LYS A CA 1
ATOM 739 C C . LYS A 1 93 ? -14.228 8.631 4.421 1.00 81.94 93 LYS A C 1
ATOM 741 O O . LYS A 1 93 ? -15.388 8.994 4.609 1.00 81.94 93 LYS A O 1
ATOM 746 N N . GLU A 1 94 ? -13.837 7.357 4.390 1.00 60.66 94 GLU A N 1
ATOM 747 C CA . GLU A 1 94 ? -14.665 6.199 4.766 1.00 60.66 94 GLU A CA 1
ATOM 748 C C . GLU A 1 94 ? -14.647 5.949 6.280 1.00 60.66 94 GLU A C 1
ATOM 750 O O . GLU A 1 94 ? -15.732 5.638 6.822 1.00 60.66 94 GLU A O 1
#